Protein AF-A0A8T0C719-F1 (afdb_monomer_lite)

pLDDT: mean 89.1, std 10.8, range [38.19, 97.5]

InterPro domains:
  IPR025495 Protein of unknown function DUF4386 [PF14329] (1-147)

Secondary structure (DSSP, 8-state):
--HHHHTTT-HHHHHHHHHHHHHHHHHHHHHHHHHHHHHHHHHHHHHS-GGGHHHHHHHHHHHHHHHHHHHHHHHHHHHHHHHHHHHHHHHTTSS-HHHHHHHHHHHHHHHHHHHHHHTT-TT--GGGGHHHHHHHHHHHHHHHHT----TT---------

Sequence (161 aa):
MIYPIIKRYSERVAIGYIAGRVIEAAMLTSGAVMLMTFGAMGEKLAASSVMHSEQLYIMGSALKTERYFSFLMGMIALAIFGCLLNITLFKYRLVPRVLAGLGLLGYVMLLLKVLFDFFDVSMGGAWMYIPGGLFELLLPFWLIFRGFDLSLEPQVGTSGK

Structure (mmCIF, N/CA/C/O backbone):
data_AF-A0A8T0C719-F1
#
_entry.id   AF-A0A8T0C719-F1
#
loop_
_atom_site.group_PDB
_atom_site.id
_atom_site.type_symbol
_atom_site.label_atom_id
_atom_site.label_alt_id
_atom_site.label_comp_id
_atom_site.label_asym_id
_atom_site.label_entity_id
_atom_site.label_seq_id
_atom_site.pdbx_PDB_ins_code
_atom_site.Cartn_x
_atom_site.Cartn_y
_atom_site.Cartn_z
_atom_site.occupancy
_atom_site.B_iso_or_equiv
_atom_site.auth_seq_id
_atom_site.auth_comp_id
_atom_site.auth_asym_id
_atom_site.auth_atom_id
_atom_site.pdbx_PDB_model_num
ATOM 1 N N . MET A 1 1 ? -12.340 9.080 1.896 1.00 60.00 1 MET A N 1
ATOM 2 C CA . MET A 1 1 ? -12.758 9.859 3.084 1.00 60.00 1 MET A CA 1
ATOM 3 C C . MET A 1 1 ? -13.101 8.918 4.243 1.00 60.00 1 MET A C 1
ATOM 5 O O . MET A 1 1 ? -14.266 8.649 4.475 1.00 60.00 1 MET A O 1
ATOM 9 N N . ILE A 1 2 ? -12.090 8.376 4.943 1.00 84.62 2 ILE A N 1
ATOM 10 C CA . ILE A 1 2 ? -12.281 7.485 6.117 1.00 84.62 2 ILE A CA 1
ATOM 11 C C . ILE A 1 2 ? -11.776 8.121 7.426 1.00 84.62 2 ILE A C 1
ATOM 13 O O . ILE A 1 2 ? -12.185 7.741 8.518 1.00 84.62 2 ILE A O 1
ATOM 17 N N . TYR A 1 3 ? -10.918 9.138 7.308 1.00 87.31 3 TYR A N 1
ATOM 18 C CA . TYR A 1 3 ? -10.280 9.832 8.423 1.00 87.31 3 TYR A CA 1
ATOM 19 C C . TYR A 1 3 ? -11.241 10.362 9.500 1.00 87.31 3 TYR A C 1
ATOM 21 O O . TYR A 1 3 ? -11.031 10.013 10.660 1.00 87.31 3 TYR A O 1
ATOM 29 N N . PRO A 1 4 ? -12.303 11.140 9.184 1.00 86.56 4 PRO A N 1
ATOM 30 C CA . PRO A 1 4 ? -13.163 11.701 10.230 1.00 86.56 4 PRO A CA 1
ATOM 31 C C . PRO A 1 4 ? -13.927 10.626 11.013 1.00 86.56 4 PRO A C 1
ATOM 33 O O . PRO A 1 4 ? -14.351 10.880 12.136 1.00 86.56 4 PRO A O 1
ATOM 36 N N . ILE A 1 5 ? -14.089 9.431 10.438 1.00 88.31 5 ILE A N 1
ATOM 37 C CA . ILE A 1 5 ? -14.738 8.294 11.091 1.00 88.31 5 ILE A CA 1
ATOM 38 C C . ILE A 1 5 ? -13.744 7.616 12.030 1.00 88.31 5 ILE A C 1
ATOM 40 O O . ILE A 1 5 ? -14.000 7.526 13.223 1.00 88.31 5 ILE A O 1
ATOM 44 N N . ILE A 1 6 ? -12.570 7.218 11.528 1.00 89.56 6 ILE A N 1
ATOM 45 C CA . ILE A 1 6 ? -11.549 6.535 12.341 1.00 89.56 6 ILE A CA 1
ATOM 46 C C . ILE A 1 6 ? -11.029 7.430 13.472 1.00 89.56 6 ILE A C 1
ATOM 48 O O . ILE A 1 6 ? -10.764 6.930 14.564 1.00 89.56 6 ILE A O 1
ATOM 52 N N . LYS A 1 7 ? -10.957 8.753 13.257 1.00 91.25 7 LYS A N 1
ATOM 53 C CA . LYS A 1 7 ? -10.532 9.725 14.274 1.00 91.25 7 LYS A CA 1
ATOM 54 C C . LYS A 1 7 ? -11.375 9.652 15.555 1.00 91.25 7 LYS A C 1
ATOM 56 O O . LYS A 1 7 ? -10.815 9.821 16.632 1.00 91.25 7 LYS A O 1
ATOM 61 N N . ARG A 1 8 ? -12.676 9.346 15.452 1.00 88.56 8 ARG A N 1
ATOM 62 C CA . ARG A 1 8 ? -13.588 9.190 16.606 1.00 88.56 8 ARG A CA 1
ATOM 63 C C . ARG A 1 8 ? -13.194 8.028 17.523 1.00 88.56 8 ARG A C 1
ATOM 65 O O . ARG A 1 8 ? -13.468 8.059 18.715 1.00 88.56 8 ARG A O 1
ATOM 72 N N . TYR A 1 9 ? -12.524 7.016 16.972 1.00 88.75 9 TYR A N 1
ATOM 73 C CA . TYR A 1 9 ? -12.117 5.807 17.689 1.00 88.75 9 TYR A CA 1
ATOM 74 C C . TYR A 1 9 ? -10.645 5.838 18.104 1.00 88.75 9 TYR A C 1
ATOM 76 O O . TYR A 1 9 ? -10.285 5.385 19.190 1.00 88.75 9 TYR A O 1
ATOM 84 N N . SER A 1 10 ? -9.776 6.341 17.225 1.00 89.75 10 SER A N 1
ATOM 85 C CA . SER A 1 10 ? -8.350 6.496 17.488 1.00 89.75 10 SER A CA 1
ATOM 86 C C . SER A 1 10 ? -7.726 7.523 16.547 1.00 89.75 10 SER A C 1
ATOM 88 O O . SER A 1 10 ? -7.517 7.266 15.360 1.00 89.75 10 SER A O 1
ATOM 90 N N . GLU A 1 11 ? -7.345 8.673 17.097 1.00 90.44 11 GLU A N 1
ATOM 91 C CA . GLU A 1 11 ? -6.632 9.710 16.346 1.00 90.44 11 GLU A CA 1
ATOM 92 C C . GLU A 1 11 ? -5.263 9.223 15.846 1.00 90.44 11 GLU A C 1
ATOM 94 O O . GLU A 1 11 ? -4.899 9.480 14.700 1.00 90.44 11 GLU A O 1
ATOM 99 N N . ARG A 1 12 ? -4.542 8.423 16.646 1.00 92.44 12 ARG A N 1
ATOM 100 C CA . ARG A 1 12 ? -3.240 7.849 16.256 1.00 92.44 12 ARG A CA 1
ATOM 101 C C . ARG A 1 12 ? -3.349 6.969 15.011 1.00 92.44 12 ARG A C 1
ATOM 103 O O . ARG A 1 12 ? -2.538 7.103 14.099 1.00 92.44 12 ARG A O 1
ATOM 110 N N . VAL A 1 13 ? -4.357 6.093 14.952 1.00 92.44 13 VAL A N 1
ATOM 111 C CA . VAL A 1 13 ? -4.580 5.230 13.779 1.00 92.44 13 VAL A CA 1
ATOM 112 C C . VAL A 1 13 ? -5.038 6.054 12.580 1.00 92.44 13 VAL A C 1
ATOM 114 O O . VAL A 1 13 ? -4.591 5.798 11.466 1.00 92.44 13 VAL A O 1
ATOM 117 N N . ALA A 1 14 ? -5.888 7.063 12.788 1.00 92.50 14 ALA A N 1
ATOM 118 C CA . ALA A 1 14 ? -6.361 7.929 11.712 1.00 92.50 14 ALA A CA 1
ATOM 119 C C . ALA A 1 14 ? -5.208 8.704 11.046 1.00 92.50 14 ALA A C 1
ATOM 121 O O . ALA A 1 14 ? -5.120 8.739 9.818 1.00 92.50 14 ALA A O 1
ATOM 122 N N . ILE A 1 15 ? -4.304 9.276 11.849 1.00 93.88 15 ILE A N 1
ATOM 123 C CA . ILE A 1 15 ? -3.100 9.966 11.363 1.00 93.88 15 ILE A CA 1
ATOM 124 C C . ILE A 1 15 ? -2.155 8.972 10.685 1.00 93.88 15 ILE A C 1
ATOM 126 O O . ILE A 1 15 ? -1.702 9.235 9.573 1.00 93.88 15 ILE A O 1
ATOM 130 N N . GLY A 1 16 ? -1.909 7.813 11.307 1.00 93.62 16 GLY A N 1
ATOM 131 C CA . GLY A 1 16 ? -1.080 6.758 10.723 1.00 93.62 16 GLY A CA 1
ATOM 132 C C . GLY A 1 16 ? -1.596 6.310 9.355 1.00 93.62 16 GLY A C 1
ATOM 133 O O . GLY A 1 16 ? -0.829 6.224 8.405 1.00 93.62 16 GLY A O 1
ATOM 134 N N . TYR A 1 17 ? -2.908 6.114 9.214 1.00 92.69 17 TYR A N 1
ATOM 135 C CA . TYR A 1 17 ? -3.523 5.751 7.940 1.00 92.69 17 TYR A CA 1
ATOM 136 C C . TYR A 1 17 ? -3.274 6.796 6.844 1.00 92.69 17 TYR A C 1
ATOM 138 O O . TYR A 1 17 ? -2.903 6.434 5.728 1.00 92.69 17 TYR A O 1
ATOM 146 N N . ILE A 1 18 ? -3.442 8.089 7.150 1.00 94.62 18 ILE A N 1
ATOM 147 C CA . ILE A 1 18 ? -3.136 9.159 6.189 1.00 94.62 18 ILE A CA 1
ATOM 148 C C . ILE A 1 18 ? -1.648 9.159 5.842 1.00 94.62 18 ILE A C 1
ATOM 150 O O . ILE A 1 18 ? -1.312 9.195 4.661 1.00 94.62 18 ILE A O 1
ATOM 154 N N . ALA A 1 19 ? -0.766 9.087 6.841 1.00 94.44 19 ALA A N 1
ATOM 155 C CA . ALA A 1 19 ? 0.677 9.053 6.622 1.00 94.44 19 ALA A CA 1
ATOM 156 C C . ALA A 1 19 ? 1.073 7.882 5.709 1.00 94.44 19 ALA A C 1
ATOM 158 O O . ALA A 1 19 ? 1.808 8.073 4.744 1.00 94.44 19 ALA A O 1
ATOM 159 N N . GLY A 1 20 ? 0.502 6.698 5.945 1.00 94.38 20 GLY A N 1
ATOM 160 C CA . GLY A 1 20 ? 0.677 5.525 5.097 1.00 94.38 20 GLY A CA 1
ATOM 161 C C . GLY A 1 20 ? 0.258 5.748 3.654 1.00 94.38 20 GLY A C 1
ATOM 162 O O . GLY A 1 20 ? 1.022 5.431 2.749 1.00 94.38 20 GLY A O 1
ATOM 163 N N . ARG A 1 21 ? -0.917 6.347 3.430 1.00 94.44 21 ARG A N 1
ATOM 164 C CA . ARG A 1 21 ? -1.403 6.668 2.079 1.00 94.44 21 ARG A CA 1
ATOM 165 C C . ARG A 1 21 ? -0.540 7.705 1.370 1.00 94.44 21 ARG A C 1
ATOM 167 O O . ARG A 1 21 ? -0.354 7.603 0.164 1.00 94.44 21 ARG A O 1
ATOM 174 N N . VAL A 1 22 ? 0.008 8.677 2.095 1.00 96.31 22 VAL A N 1
ATOM 175 C CA . VAL A 1 22 ? 0.938 9.659 1.520 1.00 96.31 22 VAL A CA 1
ATOM 176 C C . VAL A 1 22 ? 2.256 8.992 1.122 1.00 96.31 22 VAL A C 1
ATOM 178 O O . VAL A 1 22 ? 2.733 9.225 0.015 1.00 96.31 22 VAL A O 1
ATOM 181 N N . ILE A 1 23 ? 2.818 8.133 1.979 1.00 97.06 23 ILE A N 1
ATOM 182 C CA . ILE A 1 23 ? 4.052 7.387 1.680 1.00 97.06 23 ILE A CA 1
ATOM 183 C C . ILE A 1 23 ? 3.840 6.456 0.484 1.00 97.06 23 ILE A C 1
ATOM 185 O O . ILE A 1 23 ? 4.633 6.474 -0.454 1.00 97.06 23 ILE A O 1
ATOM 189 N N . GLU A 1 24 ? 2.757 5.680 0.491 1.00 96.56 24 GLU A N 1
ATOM 190 C CA . GLU A 1 24 ? 2.368 4.814 -0.621 1.00 96.56 24 GLU A CA 1
ATOM 191 C C . GLU A 1 24 ? 2.261 5.616 -1.925 1.00 96.56 24 GLU A C 1
ATOM 193 O O . GLU A 1 24 ? 2.913 5.275 -2.911 1.00 96.56 24 GLU A O 1
ATOM 198 N N . ALA A 1 25 ? 1.492 6.709 -1.926 1.00 96.62 25 ALA A N 1
ATOM 199 C CA . ALA A 1 25 ? 1.295 7.536 -3.111 1.00 96.62 25 ALA A CA 1
ATOM 200 C C . ALA A 1 25 ? 2.608 8.140 -3.624 1.00 96.62 25 ALA A C 1
ATOM 202 O O . ALA A 1 25 ? 2.840 8.155 -4.834 1.00 96.62 25 ALA A O 1
ATOM 203 N N . ALA A 1 26 ? 3.486 8.600 -2.729 1.00 97.50 26 ALA A N 1
ATOM 204 C CA . ALA A 1 26 ? 4.794 9.131 -3.101 1.00 97.50 26 ALA A CA 1
ATOM 205 C C . ALA A 1 26 ? 5.667 8.061 -3.779 1.00 97.50 26 ALA A C 1
ATOM 207 O O . ALA A 1 26 ? 6.246 8.314 -4.837 1.00 97.50 26 ALA A O 1
ATOM 208 N N . MET A 1 27 ? 5.704 6.849 -3.219 1.00 97.44 27 MET A N 1
ATOM 209 C CA . MET A 1 27 ? 6.462 5.733 -3.787 1.00 97.44 27 MET A CA 1
ATOM 210 C C . MET A 1 27 ? 5.891 5.283 -5.138 1.00 97.44 27 MET A C 1
ATOM 212 O O . MET A 1 27 ? 6.627 5.155 -6.112 1.00 97.44 27 MET A O 1
ATOM 216 N N . LEU A 1 28 ? 4.569 5.132 -5.256 1.00 96.12 28 LEU A N 1
ATOM 217 C CA . LEU A 1 28 ? 3.939 4.758 -6.527 1.00 96.12 28 LEU A CA 1
ATOM 218 C C . LEU A 1 28 ? 4.117 5.832 -7.607 1.00 96.12 28 LEU A C 1
ATOM 220 O O . LEU A 1 28 ? 4.317 5.493 -8.773 1.00 96.12 28 LEU A O 1
ATOM 224 N N . THR A 1 29 ? 4.103 7.114 -7.233 1.00 97.25 29 THR A N 1
ATOM 225 C CA . THR A 1 29 ? 4.367 8.222 -8.164 1.00 97.25 29 THR A CA 1
ATOM 226 C C . THR A 1 29 ? 5.811 8.190 -8.662 1.00 97.25 29 THR A C 1
ATOM 228 O O . THR A 1 29 ? 6.041 8.310 -9.863 1.00 97.25 29 THR A O 1
ATOM 231 N N . SER A 1 30 ? 6.782 7.952 -7.774 1.00 96.50 30 SER A N 1
ATOM 232 C CA . SER A 1 30 ? 8.187 7.755 -8.160 1.00 96.50 30 SER A CA 1
ATOM 233 C C . SER A 1 30 ? 8.336 6.600 -9.160 1.00 96.50 30 SER A C 1
ATOM 235 O O . SER A 1 30 ? 8.889 6.771 -10.249 1.00 96.50 30 SER A O 1
ATOM 237 N N . GLY A 1 31 ? 7.723 5.449 -8.862 1.00 95.69 31 GLY A N 1
ATOM 238 C CA . GLY A 1 31 ? 7.698 4.303 -9.770 1.00 95.69 31 GLY A CA 1
ATOM 239 C C . GLY A 1 31 ? 7.004 4.582 -11.112 1.00 95.69 31 GLY A C 1
ATOM 240 O O . GLY A 1 31 ? 7.408 4.025 -12.134 1.00 95.69 31 GLY A O 1
ATOM 241 N N . ALA A 1 32 ? 5.985 5.447 -11.141 1.00 95.81 32 ALA A N 1
ATOM 242 C CA . ALA A 1 32 ? 5.319 5.873 -12.373 1.00 95.81 32 ALA A CA 1
ATOM 243 C C . ALA A 1 32 ? 6.234 6.741 -13.255 1.00 95.81 32 ALA A C 1
ATOM 245 O O . ALA A 1 32 ? 6.273 6.544 -14.470 1.00 95.81 32 ALA A O 1
ATOM 246 N N . VAL A 1 33 ? 7.024 7.638 -12.655 1.00 96.56 33 VAL A N 1
ATOM 247 C CA . VAL A 1 33 ? 8.029 8.436 -13.379 1.00 96.56 33 VAL A CA 1
ATOM 248 C C . VAL A 1 33 ? 9.111 7.532 -13.977 1.00 96.56 33 VAL A C 1
ATOM 250 O O . VAL A 1 33 ? 9.419 7.652 -15.161 1.00 96.56 33 VAL A O 1
ATOM 253 N N . MET A 1 34 ? 9.630 6.567 -13.209 1.00 95.50 34 MET A N 1
ATOM 254 C CA . MET A 1 34 ? 10.603 5.577 -13.707 1.00 95.50 34 MET A CA 1
ATOM 255 C C . MET A 1 34 ? 10.058 4.787 -14.903 1.00 95.50 34 MET A C 1
ATOM 257 O O . MET A 1 34 ? 10.783 4.502 -15.854 1.00 95.50 34 MET A O 1
ATOM 261 N N . LEU A 1 35 ? 8.763 4.468 -14.878 1.00 94.19 35 LEU A N 1
ATOM 262 C CA . LEU A 1 35 ? 8.052 3.809 -15.969 1.00 94.19 35 LEU A CA 1
ATOM 263 C C . LEU A 1 35 ? 8.027 4.623 -17.261 1.00 94.19 35 LEU A C 1
ATOM 265 O O . LEU A 1 35 ? 8.273 4.080 -18.337 1.00 94.19 35 LEU A O 1
ATOM 269 N N . MET A 1 36 ? 7.699 5.910 -17.147 1.00 94.56 36 MET A N 1
ATOM 270 C CA . MET A 1 36 ? 7.661 6.825 -18.285 1.00 94.56 36 MET A CA 1
ATOM 271 C C . MET A 1 36 ? 9.053 6.966 -18.901 1.00 94.56 36 MET A C 1
ATOM 273 O O . MET A 1 36 ? 9.202 6.860 -20.117 1.00 94.56 36 MET A O 1
ATOM 277 N N . THR A 1 37 ? 10.082 7.107 -18.060 1.00 93.50 37 THR A N 1
ATOM 278 C CA . THR A 1 37 ? 11.480 7.137 -18.504 1.00 93.50 37 THR A CA 1
ATOM 279 C C . THR A 1 37 ? 11.870 5.834 -19.198 1.00 93.50 37 THR A C 1
ATOM 281 O O . THR A 1 37 ? 12.444 5.876 -20.282 1.00 93.50 37 THR A O 1
ATOM 284 N N . PHE A 1 38 ? 11.510 4.676 -18.634 1.00 91.50 38 PHE A N 1
ATOM 285 C CA . PHE A 1 38 ? 11.772 3.372 -19.248 1.00 91.50 38 PHE A CA 1
ATOM 286 C C . PHE A 1 38 ? 11.134 3.252 -20.643 1.00 91.50 38 PHE A C 1
ATOM 288 O O . PHE A 1 38 ? 11.794 2.805 -21.580 1.00 91.50 38 PHE A O 1
ATOM 295 N N . GLY A 1 39 ? 9.888 3.709 -20.807 1.00 90.31 39 GLY A N 1
ATOM 296 C CA . GLY A 1 39 ? 9.212 3.758 -22.108 1.00 90.31 39 GLY A CA 1
ATOM 297 C C . GLY A 1 39 ? 9.947 4.637 -23.124 1.00 90.31 39 GLY A C 1
ATOM 298 O O . GLY A 1 39 ? 10.254 4.180 -24.224 1.00 90.31 39 GLY A O 1
ATOM 299 N N . ALA A 1 40 ? 10.326 5.856 -22.727 1.00 89.00 40 ALA A N 1
ATOM 300 C CA . ALA A 1 40 ? 11.087 6.773 -23.580 1.00 89.00 40 ALA A CA 1
ATOM 301 C C . ALA A 1 40 ? 12.460 6.203 -23.990 1.00 89.00 40 ALA A C 1
ATOM 303 O O . ALA A 1 40 ? 12.938 6.440 -25.101 1.00 89.00 40 ALA A O 1
ATOM 304 N N . MET A 1 41 ? 13.108 5.428 -23.114 1.00 86.94 41 MET A N 1
ATOM 305 C CA . MET A 1 41 ? 14.351 4.725 -23.447 1.00 86.94 41 MET A CA 1
ATOM 306 C C . MET A 1 41 ? 14.131 3.578 -24.435 1.00 86.94 41 MET A C 1
ATOM 308 O O . MET A 1 41 ? 14.974 3.368 -25.305 1.00 86.94 41 MET A O 1
ATOM 312 N N . GLY A 1 42 ? 13.003 2.869 -24.338 1.00 86.94 42 GLY A N 1
ATOM 313 C CA . GLY A 1 42 ? 12.614 1.834 -25.297 1.00 86.94 42 GLY A CA 1
ATOM 314 C C . GLY A 1 42 ? 12.444 2.382 -26.716 1.00 86.94 42 GLY A C 1
ATOM 315 O O . GLY A 1 42 ? 12.958 1.792 -27.665 1.00 86.94 42 GLY A O 1
ATOM 316 N N . GLU A 1 43 ? 11.810 3.549 -26.861 1.00 87.00 43 GLU A N 1
ATOM 317 C CA . GLU A 1 43 ? 11.686 4.233 -28.158 1.00 87.00 43 GLU A CA 1
ATOM 318 C C . GLU A 1 43 ? 13.055 4.633 -28.727 1.00 87.00 43 GLU A C 1
ATOM 320 O O . GLU A 1 43 ? 13.343 4.386 -29.900 1.00 87.00 43 GLU A O 1
ATOM 325 N N . LYS A 1 44 ? 13.944 5.183 -27.886 1.00 85.38 44 LYS A N 1
ATOM 326 C CA . LYS A 1 44 ? 15.318 5.513 -28.296 1.00 85.38 44 LYS A CA 1
ATOM 327 C C . LYS A 1 44 ? 16.108 4.279 -28.714 1.00 85.38 44 LYS A C 1
ATOM 329 O O . LYS A 1 44 ? 16.857 4.353 -29.683 1.00 85.38 44 LYS A O 1
ATOM 334 N N . LEU A 1 45 ? 15.945 3.160 -28.011 1.00 84.69 45 LEU A N 1
ATOM 335 C CA . LEU A 1 45 ? 16.604 1.900 -28.347 1.00 84.69 45 LEU A CA 1
ATOM 336 C C . LEU A 1 45 ? 16.141 1.377 -29.710 1.00 84.69 45 LEU A C 1
ATOM 338 O O . LEU A 1 45 ? 16.978 0.986 -30.516 1.00 84.69 45 LEU A O 1
ATOM 342 N N . ALA A 1 46 ? 14.837 1.436 -29.994 1.00 85.12 46 ALA A N 1
ATOM 343 C CA . ALA A 1 46 ? 14.277 1.026 -31.282 1.00 85.12 46 ALA A CA 1
ATOM 344 C C . ALA A 1 46 ? 14.770 1.890 -32.461 1.00 85.12 46 ALA A C 1
ATOM 346 O O . ALA A 1 46 ? 14.866 1.397 -33.583 1.00 85.12 46 ALA A O 1
ATOM 347 N N . ALA A 1 47 ? 15.101 3.161 -32.211 1.00 84.69 47 ALA A N 1
ATOM 348 C CA . ALA A 1 47 ? 15.597 4.103 -33.216 1.00 84.69 47 ALA A CA 1
ATOM 349 C C . ALA A 1 47 ? 17.138 4.161 -33.345 1.00 84.69 47 ALA A C 1
ATOM 351 O O . ALA A 1 47 ? 17.647 4.840 -34.237 1.00 84.69 47 ALA A O 1
ATOM 352 N N . SER A 1 48 ? 17.892 3.498 -32.460 1.00 74.44 48 SER A N 1
ATOM 353 C CA . SER A 1 48 ? 19.361 3.589 -32.395 1.00 74.44 48 SER A CA 1
ATOM 354 C C . SER A 1 48 ? 20.066 2.490 -33.201 1.00 74.44 48 SER A C 1
ATOM 356 O O . SER A 1 48 ? 19.569 1.374 -33.329 1.00 74.44 48 SER A O 1
ATOM 358 N N . SER A 1 49 ? 21.273 2.775 -33.704 1.00 70.31 49 SER A N 1
ATOM 359 C CA . SER A 1 49 ? 22.174 1.749 -34.249 1.00 70.31 49 SER A CA 1
ATOM 360 C C . SER A 1 49 ? 22.846 0.933 -33.127 1.00 70.31 49 SER A C 1
ATOM 362 O O . SER A 1 49 ? 22.885 1.351 -31.967 1.00 70.31 49 SER A O 1
ATOM 364 N N . VAL A 1 50 ? 23.399 -0.240 -33.473 1.00 65.19 50 VAL A N 1
ATOM 365 C CA . VAL A 1 50 ? 23.967 -1.259 -32.552 1.00 65.19 50 VAL A CA 1
ATOM 366 C C . VAL A 1 50 ? 24.987 -0.695 -31.541 1.00 65.19 50 VAL A C 1
ATOM 368 O O . VAL A 1 50 ? 25.175 -1.256 -30.469 1.00 65.19 50 VAL A O 1
ATOM 371 N N . MET A 1 51 ? 25.610 0.450 -31.829 1.00 63.03 51 MET A N 1
ATOM 372 C CA . MET A 1 51 ? 26.645 1.061 -30.986 1.00 63.03 51 MET A CA 1
ATOM 373 C C . MET A 1 51 ? 26.157 1.579 -29.616 1.00 63.03 51 MET A C 1
ATOM 375 O O . MET A 1 51 ? 26.983 1.805 -28.735 1.00 63.03 51 MET A O 1
ATOM 379 N N . HIS A 1 52 ? 24.847 1.778 -29.411 1.00 70.69 52 HIS A N 1
ATOM 380 C CA . HIS A 1 52 ? 24.284 2.298 -28.148 1.00 70.69 52 HIS A CA 1
ATOM 381 C C . HIS A 1 52 ? 23.288 1.349 -27.464 1.00 70.69 52 HIS A C 1
ATOM 383 O O . HIS A 1 52 ? 22.736 1.682 -26.411 1.00 70.69 52 HIS A O 1
ATOM 389 N N . SER A 1 53 ? 23.058 0.158 -28.026 1.00 77.56 53 SER A N 1
ATOM 390 C CA . SER A 1 53 ? 22.016 -0.752 -27.540 1.00 77.56 53 SER A CA 1
ATOM 391 C C . SER A 1 53 ? 22.302 -1.309 -26.144 1.00 77.56 53 SER A C 1
ATOM 393 O O . SER A 1 53 ? 21.384 -1.444 -25.339 1.00 77.56 53 SER A O 1
ATOM 395 N N . GLU A 1 54 ? 23.569 -1.591 -25.830 1.00 86.00 54 GLU A N 1
ATOM 396 C CA . GLU A 1 54 ? 23.971 -2.158 -24.537 1.00 86.00 54 GLU A CA 1
ATOM 397 C C . GLU A 1 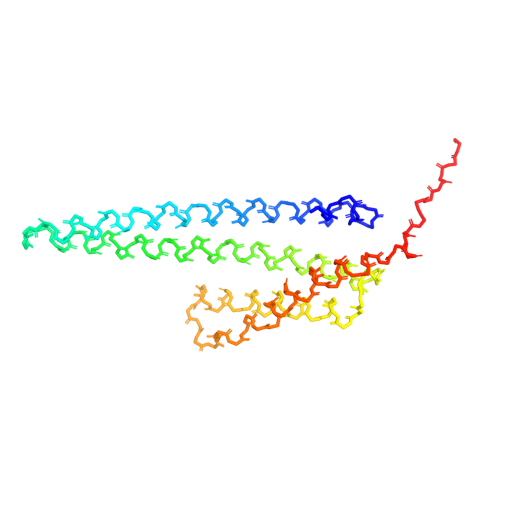54 ? 23.800 -1.157 -23.383 1.00 86.00 54 GLU A C 1
ATOM 399 O O . GLU A 1 54 ? 23.216 -1.488 -22.352 1.00 86.00 54 GLU A O 1
ATOM 404 N N . GLN A 1 55 ? 24.222 0.098 -23.569 1.00 86.69 55 GLN A N 1
ATOM 405 C CA . GLN A 1 55 ? 24.090 1.146 -22.547 1.00 86.69 55 GLN A CA 1
ATOM 406 C C . GLN A 1 55 ? 22.621 1.451 -22.223 1.00 86.69 55 GLN A C 1
ATOM 408 O O . GLN A 1 55 ? 22.246 1.542 -21.052 1.00 86.69 55 GLN A O 1
ATOM 413 N N . LEU A 1 56 ? 21.777 1.564 -23.255 1.00 85.69 56 LEU A N 1
ATOM 414 C CA . LEU A 1 56 ? 20.337 1.780 -23.090 1.00 85.69 56 LEU A CA 1
ATOM 415 C C . LEU A 1 56 ? 19.662 0.592 -22.393 1.00 85.69 56 LEU A C 1
ATOM 417 O O . LEU A 1 56 ? 18.791 0.796 -21.547 1.00 85.69 56 LEU A O 1
ATOM 421 N N . TYR A 1 57 ? 20.087 -0.637 -22.699 1.00 87.00 57 TYR A N 1
ATOM 422 C CA . TYR A 1 57 ? 19.589 -1.839 -22.035 1.00 87.00 57 TYR A CA 1
ATOM 423 C C . TYR A 1 57 ? 19.950 -1.868 -20.543 1.00 87.00 57 TYR A C 1
ATOM 425 O O . TYR A 1 57 ? 19.069 -2.089 -19.711 1.00 87.00 57 TYR A O 1
ATOM 433 N N . ILE A 1 58 ? 21.210 -1.584 -20.185 1.00 91.12 58 ILE A N 1
ATOM 434 C CA . ILE A 1 58 ? 21.660 -1.542 -18.783 1.00 91.12 58 ILE A CA 1
ATOM 435 C C . ILE A 1 58 ? 20.859 -0.499 -17.997 1.00 91.12 58 ILE A C 1
ATOM 437 O O . ILE A 1 58 ? 20.281 -0.829 -16.961 1.00 91.12 58 ILE A O 1
ATOM 441 N N . MET A 1 59 ? 20.744 0.729 -18.509 1.00 90.69 59 MET A N 1
ATOM 442 C CA . MET A 1 59 ? 19.948 1.780 -17.865 1.00 90.69 59 MET A CA 1
ATOM 443 C C . MET A 1 59 ? 18.465 1.398 -17.736 1.00 90.69 59 MET A C 1
ATOM 445 O O . MET A 1 59 ? 17.871 1.584 -16.675 1.00 90.69 59 MET A O 1
ATOM 449 N N . GLY A 1 60 ? 17.866 0.808 -18.776 1.00 91.31 60 GLY A N 1
ATOM 450 C CA . GLY A 1 60 ? 16.483 0.333 -18.725 1.00 91.31 60 GLY A CA 1
ATOM 451 C C . GLY A 1 60 ? 16.276 -0.767 -17.678 1.00 91.31 60 GLY A C 1
ATOM 452 O O . GLY A 1 60 ? 15.292 -0.752 -16.937 1.00 91.31 60 GLY A O 1
ATOM 453 N N . SER A 1 61 ? 17.226 -1.699 -17.569 1.00 91.56 61 SER A N 1
ATOM 454 C CA . SER A 1 61 ? 17.199 -2.752 -16.550 1.00 91.56 61 SER A CA 1
ATOM 455 C C . SER A 1 61 ? 17.305 -2.184 -15.129 1.00 91.56 61 SER A C 1
ATOM 457 O O . SER A 1 61 ? 16.563 -2.616 -14.246 1.00 91.56 61 SER A O 1
ATOM 459 N N . ALA A 1 62 ? 18.137 -1.158 -14.923 1.00 94.50 62 ALA A N 1
ATOM 460 C CA . ALA A 1 62 ? 18.264 -0.466 -13.645 1.00 94.50 62 ALA A CA 1
ATOM 461 C C . ALA A 1 62 ? 16.956 0.240 -13.255 1.00 94.50 62 ALA A C 1
ATOM 463 O O . ALA A 1 62 ? 16.458 0.024 -12.152 1.00 94.50 62 ALA A O 1
ATOM 464 N N . LEU A 1 63 ? 16.329 0.976 -14.183 1.00 95.00 63 LEU A N 1
ATOM 465 C CA . LEU A 1 63 ? 15.033 1.632 -13.956 1.00 95.00 63 LEU A CA 1
ATOM 466 C C . LEU A 1 63 ? 13.921 0.639 -13.604 1.00 95.00 63 LEU A C 1
ATOM 468 O O . LEU A 1 63 ? 13.087 0.911 -12.739 1.00 95.00 63 LEU A O 1
ATOM 472 N N . LYS A 1 64 ? 13.897 -0.528 -14.261 1.00 94.81 64 LYS A N 1
ATOM 473 C CA . LYS A 1 64 ? 12.941 -1.595 -13.939 1.00 94.81 64 LYS A CA 1
ATOM 474 C C . LYS A 1 64 ? 13.117 -2.073 -12.495 1.00 94.81 64 LYS A C 1
ATOM 476 O O . LYS A 1 64 ? 12.122 -2.246 -11.791 1.00 94.81 64 LYS A O 1
ATOM 481 N N . THR A 1 65 ? 14.360 -2.268 -12.065 1.00 94.94 65 THR A N 1
ATOM 482 C CA . THR A 1 65 ? 14.695 -2.698 -10.703 1.00 94.94 65 THR A CA 1
ATOM 483 C C . THR A 1 65 ? 14.362 -1.620 -9.673 1.00 94.94 65 THR A C 1
ATOM 485 O O . THR A 1 65 ? 13.685 -1.909 -8.689 1.00 94.94 65 THR A O 1
ATOM 488 N N . GLU A 1 66 ? 14.741 -0.365 -9.912 1.00 94.62 66 GLU A N 1
ATOM 489 C CA . GLU A 1 66 ? 14.402 0.758 -9.029 1.00 94.62 66 GLU A CA 1
ATOM 490 C C . GLU A 1 66 ? 12.892 0.928 -8.872 1.00 94.62 66 GLU A C 1
ATOM 492 O O . GLU A 1 66 ? 12.391 1.059 -7.752 1.00 94.62 66 GLU A O 1
ATOM 497 N N . ARG A 1 67 ? 12.142 0.845 -9.978 1.00 95.94 67 ARG A N 1
ATOM 498 C CA . ARG A 1 67 ? 10.678 0.887 -9.940 1.00 95.94 67 ARG A CA 1
ATOM 499 C C . ARG A 1 67 ? 10.116 -0.218 -9.059 1.00 95.94 67 ARG A C 1
ATOM 501 O O . ARG A 1 67 ? 9.164 0.019 -8.316 1.00 95.94 67 ARG A O 1
ATOM 508 N N . TYR A 1 68 ? 10.663 -1.424 -9.173 1.00 94.69 68 TYR A N 1
ATOM 509 C CA . TYR A 1 68 ? 10.211 -2.559 -8.384 1.00 94.69 68 TYR A CA 1
ATOM 510 C C . TYR A 1 68 ? 10.461 -2.336 -6.887 1.00 94.69 68 TYR A C 1
ATOM 512 O O . TYR A 1 68 ? 9.534 -2.489 -6.094 1.00 94.69 68 TYR A O 1
ATOM 520 N N . PHE A 1 69 ? 11.645 -1.860 -6.494 1.00 94.88 69 PHE A N 1
ATOM 521 C CA . PHE A 1 69 ? 11.917 -1.499 -5.098 1.00 94.88 69 PHE A CA 1
ATOM 522 C C . PHE A 1 69 ? 11.032 -0.357 -4.596 1.00 94.88 69 PHE A C 1
ATOM 524 O O . PHE A 1 69 ? 10.525 -0.421 -3.477 1.00 94.88 69 PHE A O 1
ATOM 531 N N . SER A 1 70 ? 10.792 0.659 -5.426 1.00 95.88 70 SER A N 1
ATOM 532 C CA . SER A 1 70 ? 9.880 1.751 -5.092 1.00 95.88 70 SER A CA 1
ATOM 533 C C . SER A 1 70 ? 8.462 1.226 -4.837 1.00 95.88 70 SER A C 1
ATOM 535 O O . SER A 1 70 ? 7.848 1.559 -3.823 1.00 95.88 70 SER A O 1
ATOM 537 N N . PHE A 1 71 ? 7.977 0.311 -5.681 1.00 95.44 71 PHE A N 1
ATOM 538 C CA . PHE A 1 71 ? 6.708 -0.378 -5.462 1.00 95.44 71 PHE A CA 1
ATOM 539 C C . PHE A 1 71 ? 6.696 -1.156 -4.137 1.00 95.44 71 PHE A C 1
ATOM 541 O O . PHE A 1 71 ? 5.778 -0.960 -3.343 1.00 95.44 71 PHE A O 1
ATOM 548 N N . LEU A 1 72 ? 7.714 -1.977 -3.849 1.00 95.00 72 LEU A N 1
ATOM 549 C CA . LEU A 1 72 ? 7.794 -2.731 -2.590 1.00 95.00 72 LEU A CA 1
ATOM 550 C C . LEU A 1 72 ? 7.728 -1.801 -1.368 1.00 95.00 72 LEU A C 1
ATOM 552 O O . LEU A 1 72 ? 6.934 -2.051 -0.464 1.00 95.00 72 LEU A O 1
ATOM 556 N N . MET A 1 73 ? 8.478 -0.694 -1.362 1.00 95.38 73 MET A N 1
ATOM 557 C CA . MET A 1 73 ? 8.446 0.292 -0.271 1.00 95.38 73 MET A CA 1
ATOM 558 C C . MET A 1 73 ? 7.047 0.885 -0.055 1.00 95.38 73 MET A C 1
ATOM 560 O O . MET A 1 73 ? 6.583 0.984 1.084 1.00 95.38 73 MET A O 1
ATOM 564 N N . GLY A 1 74 ? 6.344 1.230 -1.140 1.00 96.25 74 GLY A N 1
ATOM 565 C CA . GLY A 1 74 ? 4.959 1.702 -1.069 1.00 96.25 74 GLY A CA 1
ATOM 566 C C . GLY A 1 74 ? 4.011 0.651 -0.483 1.00 96.25 74 GLY A C 1
ATOM 567 O O . GLY A 1 74 ? 3.202 0.962 0.393 1.00 96.25 74 GLY A O 1
ATOM 568 N N . MET A 1 75 ? 4.162 -0.610 -0.897 1.00 95.75 75 MET A N 1
ATOM 569 C CA . MET A 1 75 ? 3.318 -1.706 -0.418 1.00 95.75 75 MET A CA 1
ATOM 570 C C . MET A 1 75 ? 3.580 -2.075 1.050 1.00 95.75 75 MET A C 1
ATOM 572 O O . MET A 1 75 ? 2.637 -2.463 1.737 1.00 95.75 75 MET A O 1
ATOM 576 N N . ILE A 1 76 ? 4.808 -1.919 1.569 1.00 96.06 76 ILE A N 1
ATOM 577 C CA . ILE A 1 76 ? 5.096 -2.083 3.010 1.00 96.06 76 ILE A CA 1
ATOM 578 C C . ILE A 1 76 ? 4.287 -1.070 3.821 1.00 96.06 76 ILE A C 1
ATOM 580 O O . ILE A 1 76 ? 3.609 -1.444 4.781 1.00 96.06 76 ILE A O 1
ATOM 584 N N . ALA A 1 77 ? 4.330 0.206 3.423 1.00 95.94 77 ALA A N 1
ATOM 585 C CA .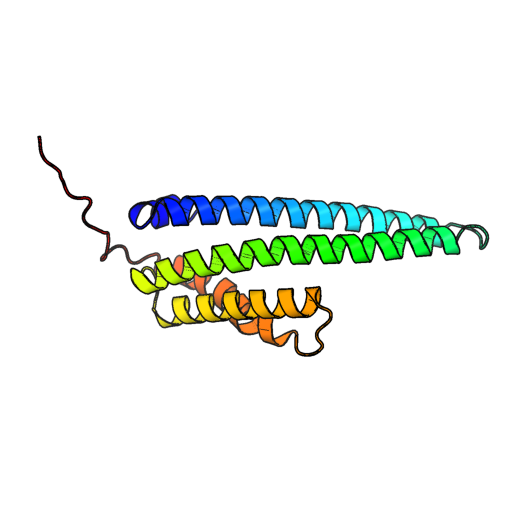 ALA A 1 77 ? 3.565 1.252 4.091 1.00 95.94 77 ALA A CA 1
ATOM 586 C C . ALA A 1 77 ? 2.060 0.943 4.033 1.00 95.94 77 ALA A C 1
ATOM 588 O O . ALA A 1 77 ? 1.397 0.927 5.073 1.00 95.94 77 ALA A O 1
ATOM 589 N N . LEU A 1 78 ? 1.537 0.607 2.847 1.00 95.50 78 LEU A N 1
ATOM 590 C CA . LEU A 1 78 ? 0.141 0.204 2.679 1.00 95.50 78 LEU A CA 1
ATOM 591 C C . LEU A 1 78 ? -0.238 -0.943 3.625 1.00 95.50 78 LEU A C 1
ATOM 593 O O . LEU A 1 78 ? -1.263 -0.867 4.301 1.00 95.50 78 LEU A O 1
ATOM 597 N N . ALA A 1 79 ? 0.584 -1.989 3.700 1.00 96.38 79 ALA A N 1
ATOM 598 C CA . ALA A 1 79 ? 0.296 -3.172 4.497 1.00 96.38 79 ALA A CA 1
ATOM 599 C C . ALA A 1 79 ? 0.250 -2.868 6.001 1.00 96.38 79 ALA A C 1
ATOM 601 O O . ALA A 1 79 ? -0.698 -3.252 6.686 1.00 96.38 79 ALA A O 1
ATOM 602 N N . ILE A 1 80 ? 1.233 -2.126 6.520 1.00 96.56 80 ILE A N 1
ATOM 603 C CA . ILE A 1 80 ? 1.308 -1.783 7.947 1.00 96.56 80 ILE A CA 1
ATOM 604 C C . ILE A 1 80 ? 0.103 -0.930 8.357 1.00 96.56 80 ILE A C 1
ATOM 606 O O . ILE A 1 80 ? -0.612 -1.257 9.309 1.00 96.56 80 ILE A O 1
ATOM 610 N N . PHE A 1 81 ? -0.160 0.155 7.628 1.00 95.19 81 PHE A N 1
ATOM 611 C CA . PHE A 1 81 ? -1.243 1.071 7.978 1.00 95.19 81 PHE A CA 1
ATOM 612 C C . PHE A 1 81 ? -2.632 0.503 7.634 1.00 95.19 81 PHE A C 1
ATOM 614 O O . PHE A 1 81 ? -3.606 0.798 8.332 1.00 95.19 81 PHE A O 1
ATOM 621 N N . GLY A 1 82 ? -2.726 -0.375 6.632 1.00 94.31 82 GLY A N 1
ATOM 622 C CA . GLY A 1 82 ? -3.921 -1.159 6.310 1.00 94.31 82 GLY A CA 1
ATOM 623 C C . GLY A 1 82 ? -4.277 -2.182 7.393 1.00 94.31 82 GLY A C 1
ATOM 624 O O . GLY A 1 82 ? -5.454 -2.322 7.742 1.00 94.31 82 GLY A O 1
ATOM 625 N N . CYS A 1 83 ? -3.279 -2.827 8.007 1.00 96.06 83 CYS A N 1
ATOM 626 C CA . CYS A 1 83 ? -3.469 -3.671 9.190 1.00 96.06 83 CYS A CA 1
ATOM 627 C C . CYS A 1 83 ? -4.032 -2.865 10.369 1.00 96.06 83 CYS A C 1
ATOM 629 O O . CYS A 1 83 ? -5.037 -3.263 10.958 1.00 96.06 83 CYS A O 1
ATOM 631 N N . LEU A 1 84 ? -3.442 -1.706 10.686 1.00 94.69 84 LEU A N 1
ATOM 632 C CA . LEU A 1 84 ? -3.919 -0.837 11.774 1.00 94.69 84 LEU A CA 1
ATOM 633 C C . LEU A 1 84 ? -5.370 -0.376 11.562 1.00 94.69 84 LEU A C 1
ATOM 635 O O . LEU A 1 84 ? -6.171 -0.363 12.506 1.00 94.69 84 LEU A O 1
ATOM 639 N N . LEU A 1 85 ? -5.728 -0.047 10.317 1.00 93.88 85 LEU A N 1
ATOM 640 C CA . LEU A 1 85 ? -7.104 0.267 9.947 1.00 93.88 85 LEU A CA 1
ATOM 641 C C . LEU A 1 85 ? -8.026 -0.932 10.207 1.00 93.88 85 LEU A C 1
ATOM 643 O O . LEU A 1 85 ? -9.038 -0.781 10.890 1.00 93.88 85 LEU A O 1
ATOM 647 N N . ASN A 1 86 ? -7.678 -2.122 9.714 1.00 94.44 86 ASN A N 1
ATOM 648 C CA . ASN A 1 86 ? -8.528 -3.308 9.845 1.00 94.44 86 ASN A CA 1
ATOM 649 C C . ASN A 1 86 ? -8.685 -3.788 11.288 1.00 94.44 86 ASN A C 1
ATOM 651 O O . ASN A 1 86 ? -9.781 -4.189 11.672 1.00 94.44 86 ASN A O 1
ATOM 655 N N . ILE A 1 87 ? -7.646 -3.666 12.118 1.00 94.38 87 ILE A N 1
ATOM 656 C CA . ILE A 1 87 ? -7.746 -3.909 13.565 1.00 94.38 87 ILE A CA 1
ATOM 657 C C . ILE A 1 87 ? -8.800 -2.980 14.182 1.00 94.38 87 ILE A C 1
ATOM 659 O O . ILE A 1 87 ? -9.627 -3.422 14.980 1.00 94.38 87 ILE A O 1
ATOM 663 N N . THR A 1 88 ? -8.812 -1.705 13.788 1.00 92.62 88 THR A N 1
ATOM 664 C CA . THR A 1 88 ? -9.794 -0.726 14.276 1.00 92.62 88 THR A CA 1
ATOM 665 C C . THR A 1 88 ? -11.205 -1.064 13.792 1.00 92.62 88 THR A C 1
ATOM 667 O O . THR A 1 88 ? -12.132 -1.112 14.601 1.00 92.62 88 THR A O 1
ATOM 670 N N . LEU A 1 89 ? -11.367 -1.389 12.504 1.00 92.56 89 LEU A N 1
ATOM 671 C CA . LEU A 1 89 ? -12.645 -1.832 11.936 1.00 92.56 89 LEU A CA 1
ATOM 672 C C . LEU A 1 89 ? -13.189 -3.079 12.652 1.00 92.56 89 LEU A C 1
ATOM 674 O O . LEU A 1 89 ? -14.379 -3.150 12.955 1.00 92.56 89 LEU A O 1
ATOM 678 N N . PHE A 1 90 ? -12.314 -4.039 12.963 1.00 92.94 90 PHE A N 1
ATOM 679 C CA . PHE A 1 90 ? -12.666 -5.279 13.648 1.00 92.94 90 PHE A CA 1
ATOM 680 C C . PHE A 1 90 ? -13.052 -5.043 15.114 1.00 92.94 90 PHE A C 1
ATOM 682 O O . PHE A 1 90 ? -14.071 -5.561 15.583 1.00 92.94 90 PHE A O 1
ATOM 689 N N . LYS A 1 91 ? -12.256 -4.244 15.839 1.00 91.31 91 LYS A N 1
ATOM 690 C CA . LYS A 1 91 ? -12.450 -3.954 17.267 1.00 91.31 91 LYS A CA 1
ATOM 691 C C . LYS A 1 91 ? -13.764 -3.222 17.525 1.00 91.31 91 LYS A C 1
ATOM 693 O O . LYS A 1 91 ? -14.514 -3.624 18.410 1.00 91.31 91 LYS A O 1
ATOM 698 N N . TYR A 1 92 ? -14.048 -2.188 16.736 1.00 90.25 92 TYR A N 1
ATOM 699 C CA . TYR A 1 92 ? -15.234 -1.344 16.907 1.00 90.25 92 TYR A CA 1
ATOM 700 C C . TYR A 1 92 ? -16.426 -1.785 16.052 1.00 90.25 92 TYR A C 1
ATOM 702 O O . TYR A 1 92 ? -17.440 -1.102 16.031 1.00 90.25 92 TYR A O 1
ATOM 710 N N . ARG A 1 93 ? -16.318 -2.935 15.365 1.00 90.06 93 ARG A N 1
ATOM 711 C CA . ARG A 1 93 ? -17.358 -3.511 14.492 1.00 90.06 93 ARG A CA 1
ATOM 712 C C . ARG A 1 93 ? -17.938 -2.511 13.484 1.00 90.06 93 ARG A C 1
ATOM 714 O O . ARG A 1 93 ? -19.104 -2.607 13.127 1.00 90.06 93 ARG A O 1
ATOM 721 N N . LEU A 1 94 ? -17.096 -1.601 12.991 1.00 89.25 94 LEU A N 1
ATOM 722 C CA . LEU A 1 94 ? -17.479 -0.557 12.032 1.00 89.25 94 LEU A CA 1
ATOM 723 C C . LEU A 1 94 ? -18.008 -1.141 10.716 1.00 89.25 94 LEU A C 1
ATOM 725 O O . LEU A 1 94 ? -18.788 -0.503 10.014 1.00 89.25 94 LEU A O 1
ATOM 729 N N . VAL A 1 95 ? -17.560 -2.353 10.392 1.00 92.69 95 VAL A N 1
ATOM 730 C CA . VAL A 1 95 ? -18.014 -3.192 9.280 1.00 92.69 95 VAL A CA 1
ATOM 731 C C . VAL A 1 95 ? -18.196 -4.631 9.795 1.00 92.69 95 VAL A C 1
ATOM 733 O O . VAL A 1 95 ? -17.726 -4.949 10.897 1.00 92.69 95 VAL A O 1
ATOM 736 N N . PRO A 1 96 ? -18.830 -5.548 9.036 1.00 93.12 96 PRO A N 1
ATOM 737 C CA . PRO A 1 96 ? -18.979 -6.938 9.444 1.00 93.12 96 PRO A CA 1
ATOM 738 C C . PRO A 1 96 ? -17.627 -7.555 9.808 1.00 93.12 96 PRO A C 1
ATOM 740 O O . PRO A 1 96 ? -16.652 -7.414 9.070 1.00 93.12 96 PRO A O 1
ATOM 743 N N . ARG A 1 97 ? -17.567 -8.287 10.926 1.00 91.75 97 ARG A N 1
ATOM 744 C CA . ARG A 1 97 ? -16.316 -8.891 11.429 1.00 91.75 97 ARG A CA 1
ATOM 745 C C . ARG A 1 97 ? -15.610 -9.767 10.401 1.00 91.75 97 ARG A C 1
ATOM 747 O O . ARG A 1 97 ? -14.387 -9.785 10.369 1.00 91.75 97 ARG A O 1
ATOM 754 N N . VAL A 1 98 ? -16.378 -10.458 9.560 1.00 93.81 98 VAL A N 1
ATOM 755 C CA . VAL A 1 98 ? -15.844 -11.282 8.468 1.00 93.81 98 VAL A CA 1
ATOM 756 C C . VAL A 1 98 ? -15.087 -10.419 7.457 1.00 93.81 98 VAL A C 1
ATOM 758 O O . VAL A 1 98 ? -13.992 -10.782 7.048 1.00 93.81 98 VAL A O 1
ATOM 761 N N . LEU A 1 99 ? -15.621 -9.244 7.113 1.00 94.06 99 LEU A N 1
ATOM 762 C CA . LEU A 1 99 ? -15.000 -8.319 6.168 1.00 94.06 99 LEU A CA 1
ATOM 763 C C . LEU A 1 99 ? -13.732 -7.681 6.751 1.00 94.06 99 LEU A C 1
ATOM 765 O O . LEU A 1 99 ? -12.702 -7.657 6.088 1.00 94.06 99 LEU A O 1
ATOM 769 N N . ALA A 1 100 ? -13.779 -7.230 8.007 1.00 94.62 100 ALA A N 1
ATOM 770 C CA . ALA A 1 100 ? -12.595 -6.699 8.688 1.00 94.62 100 ALA A CA 1
ATOM 771 C C . ALA A 1 100 ? -11.511 -7.775 8.904 1.00 94.62 100 ALA A C 1
ATOM 773 O O . ALA A 1 100 ? -10.322 -7.496 8.782 1.00 94.62 100 ALA A O 1
ATOM 774 N N . GLY A 1 101 ? -11.913 -9.018 9.194 1.00 95.94 101 GLY A N 1
ATOM 775 C CA . GLY A 1 101 ? -11.002 -10.159 9.299 1.00 95.94 101 GLY A CA 1
ATOM 776 C C . GLY A 1 101 ? -10.348 -10.510 7.962 1.00 95.94 101 GLY A C 1
ATOM 777 O O . GLY A 1 101 ? -9.140 -10.727 7.919 1.00 95.94 101 GLY A O 1
ATOM 778 N N . LEU A 1 102 ? -11.119 -10.492 6.867 1.00 96.88 102 LEU A N 1
ATOM 779 C CA . LEU A 1 102 ? -10.602 -10.677 5.509 1.00 96.88 102 LEU A CA 1
ATOM 780 C C . LEU A 1 102 ? -9.580 -9.593 5.147 1.00 96.88 102 LEU A C 1
ATOM 782 O O . LEU A 1 102 ? -8.522 -9.913 4.616 1.00 96.88 102 LEU A O 1
ATOM 786 N N . GLY A 1 103 ? -9.863 -8.330 5.476 1.00 95.81 103 GLY A N 1
ATOM 787 C CA . GLY A 1 103 ? -8.929 -7.230 5.242 1.00 95.81 103 GLY A CA 1
ATOM 788 C C . GLY A 1 103 ? -7.653 -7.343 6.062 1.00 95.81 103 GLY A C 1
ATOM 789 O O . GLY A 1 103 ? -6.566 -7.147 5.525 1.00 95.81 103 GLY A O 1
ATOM 790 N N . LEU A 1 104 ? -7.755 -7.727 7.339 1.00 97.00 104 LEU A N 1
ATOM 791 C CA . LEU A 1 104 ? -6.579 -7.977 8.173 1.00 97.00 104 LEU A CA 1
ATOM 792 C C . LEU A 1 104 ? -5.717 -9.107 7.597 1.00 97.00 104 LEU A C 1
ATOM 794 O O . LEU A 1 104 ? -4.510 -8.936 7.454 1.00 97.00 104 LEU A O 1
ATOM 798 N N . LEU A 1 105 ? -6.336 -10.229 7.219 1.00 97.19 105 LEU A N 1
ATOM 799 C CA . LEU A 1 105 ? -5.642 -11.335 6.562 1.00 97.19 105 LEU A CA 1
ATOM 800 C C . LEU A 1 105 ? -4.974 -10.869 5.260 1.00 97.19 105 LEU A C 1
ATOM 802 O O . LEU A 1 105 ? -3.804 -11.162 5.033 1.00 97.19 105 LEU A O 1
ATOM 806 N N . GLY A 1 106 ? -5.688 -10.091 4.445 1.00 96.75 106 GLY A N 1
ATOM 807 C CA . GLY A 1 106 ? -5.180 -9.528 3.200 1.00 96.75 106 GLY A CA 1
ATOM 808 C C . GLY A 1 106 ? -3.938 -8.662 3.381 1.00 96.75 106 GLY A C 1
ATOM 809 O O . GLY A 1 106 ? -2.945 -8.880 2.691 1.00 96.75 106 GLY A O 1
ATOM 810 N N . TYR A 1 107 ? -3.947 -7.723 4.330 1.00 96.75 107 TYR A N 1
ATOM 811 C CA . TYR A 1 107 ? -2.786 -6.861 4.571 1.00 96.75 107 TYR A CA 1
ATOM 812 C C . TYR A 1 107 ? -1.615 -7.596 5.242 1.00 96.75 107 TYR A C 1
ATOM 814 O O . TYR A 1 107 ? -0.463 -7.285 4.946 1.00 96.75 107 TYR A O 1
ATOM 822 N N . VAL A 1 108 ? -1.868 -8.614 6.073 1.00 97.00 108 VAL A N 1
ATOM 823 C CA . VAL A 1 108 ? -0.800 -9.480 6.610 1.00 97.00 108 VAL A CA 1
ATOM 824 C C . VAL A 1 108 ? -0.144 -10.291 5.492 1.00 97.00 108 VAL A C 1
ATOM 826 O O . VAL A 1 108 ? 1.082 -10.347 5.410 1.00 97.00 108 VAL A O 1
ATOM 829 N N . MET A 1 109 ? -0.939 -10.888 4.603 1.00 96.19 109 MET A N 1
ATOM 830 C CA . MET A 1 109 ? -0.416 -11.652 3.467 1.00 96.19 109 MET A CA 1
ATOM 831 C C . MET A 1 109 ? 0.319 -10.756 2.474 1.00 96.19 109 MET A C 1
ATOM 833 O O . MET A 1 109 ? 1.376 -11.146 1.981 1.00 96.19 109 MET A O 1
ATOM 837 N N . LEU A 1 110 ? -0.177 -9.537 2.246 1.00 95.75 110 LEU A N 1
ATOM 838 C CA . LEU A 1 110 ? 0.527 -8.520 1.476 1.00 95.75 110 LEU A CA 1
ATOM 839 C C . LEU A 1 110 ? 1.900 -8.216 2.088 1.00 95.75 110 LEU A C 1
ATOM 841 O O . LEU A 1 110 ? 2.896 -8.243 1.369 1.00 95.75 110 LEU A O 1
ATOM 845 N N . LEU A 1 111 ? 1.965 -7.958 3.400 1.00 95.88 111 LEU A N 1
ATOM 846 C CA . LEU A 1 111 ? 3.223 -7.655 4.084 1.00 95.88 111 LEU A CA 1
ATOM 847 C C . LEU A 1 111 ? 4.223 -8.806 3.941 1.00 95.88 111 LEU A C 1
ATOM 849 O O . LEU A 1 111 ? 5.362 -8.578 3.547 1.00 95.88 111 LEU A O 1
ATOM 853 N N . LEU A 1 112 ?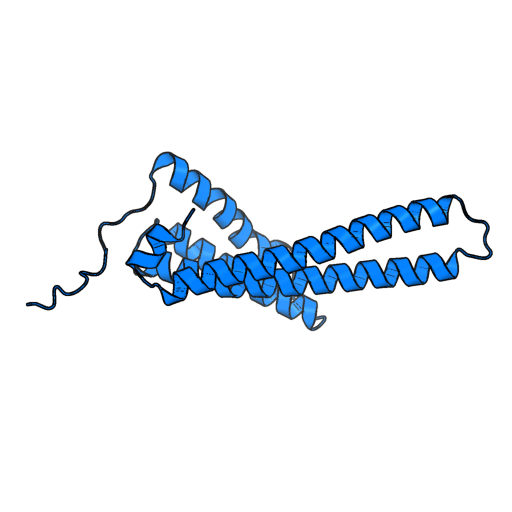 3.786 -10.039 4.210 1.00 95.12 112 LEU A N 1
ATOM 854 C CA . LEU A 1 112 ? 4.629 -11.230 4.077 1.00 95.12 112 LEU A CA 1
ATOM 855 C C . LEU A 1 112 ? 5.155 -11.392 2.655 1.00 95.12 112 LEU A C 1
ATOM 857 O O . LEU A 1 112 ? 6.345 -11.607 2.459 1.00 95.12 112 LEU A O 1
ATOM 861 N N . LYS A 1 113 ? 4.281 -11.235 1.661 1.00 94.12 113 LYS A N 1
ATOM 862 C CA . LYS A 1 113 ? 4.662 -11.331 0.258 1.00 94.12 113 LYS A CA 1
ATOM 863 C C . LYS A 1 113 ? 5.697 -10.267 -0.117 1.00 94.12 113 LYS A C 1
AT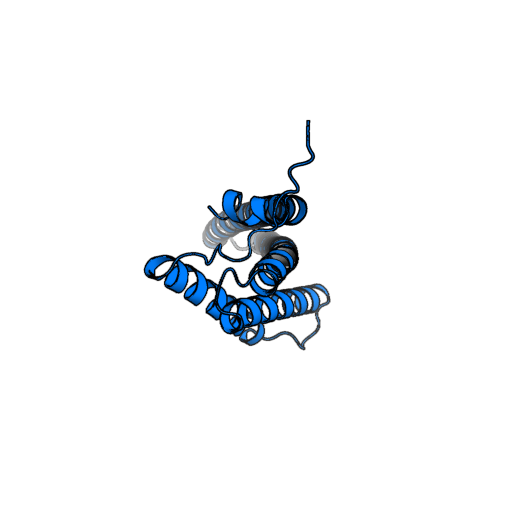OM 865 O O . LYS A 1 113 ? 6.641 -10.568 -0.832 1.00 94.12 113 LYS A O 1
ATOM 870 N N . VAL A 1 114 ? 5.542 -9.031 0.357 1.00 94.19 114 VAL A N 1
ATOM 871 C CA . VAL A 1 114 ? 6.484 -7.943 0.054 1.00 94.19 114 VAL A CA 1
ATOM 872 C C . VAL A 1 114 ? 7.831 -8.175 0.738 1.00 94.19 114 VAL A C 1
ATOM 874 O O . VAL A 1 114 ? 8.865 -7.891 0.144 1.00 94.19 114 VAL A O 1
ATOM 877 N N . LEU A 1 115 ? 7.837 -8.736 1.950 1.00 93.50 115 LEU A N 1
ATOM 878 C CA . LEU A 1 115 ? 9.069 -9.135 2.631 1.00 93.50 115 LEU A CA 1
ATOM 879 C C . LEU A 1 115 ? 9.765 -10.299 1.917 1.00 93.50 115 LEU A C 1
ATOM 881 O O . LEU A 1 115 ? 10.979 -10.264 1.761 1.00 93.50 115 LEU A O 1
ATOM 885 N N . PHE A 1 116 ? 9.019 -11.302 1.448 1.00 93.88 116 PHE A N 1
ATOM 886 C CA . PHE A 1 116 ? 9.591 -12.393 0.656 1.00 93.88 116 PHE A CA 1
ATOM 887 C C . PHE A 1 116 ? 10.219 -11.886 -0.639 1.00 93.88 116 PHE A C 1
ATOM 889 O O . PHE A 1 116 ? 11.365 -12.221 -0.910 1.00 93.88 116 PHE A O 1
ATOM 896 N N . ASP A 1 117 ? 9.524 -11.015 -1.369 1.00 92.19 117 ASP A N 1
ATOM 897 C CA . ASP A 1 117 ? 10.060 -10.352 -2.561 1.00 92.19 117 ASP A CA 1
ATOM 898 C C . ASP A 1 117 ? 11.317 -9.516 -2.242 1.00 92.19 117 ASP A C 1
ATOM 900 O O . ASP A 1 117 ? 12.267 -9.499 -3.019 1.00 92.19 117 ASP A O 1
ATOM 904 N N . PHE A 1 118 ? 11.352 -8.836 -1.091 1.00 90.81 118 PHE A N 1
ATOM 905 C CA . PHE A 1 118 ? 12.491 -8.009 -0.683 1.00 90.81 118 PHE A CA 1
ATOM 906 C C . PHE A 1 118 ? 13.739 -8.832 -0.323 1.00 90.81 118 PHE A C 1
ATOM 908 O O . PHE A 1 118 ? 14.857 -8.396 -0.585 1.00 90.81 118 PHE A O 1
ATOM 915 N N . PHE A 1 119 ? 13.553 -10.013 0.273 1.00 91.06 119 PHE A N 1
ATOM 916 C CA . PHE A 1 119 ? 14.633 -10.927 0.666 1.00 91.06 119 PHE A CA 1
ATOM 917 C C . PHE A 1 119 ? 14.910 -12.036 -0.362 1.00 91.06 119 PHE A C 1
ATOM 919 O O . PHE A 1 119 ? 15.656 -12.962 -0.053 1.00 91.06 119 PHE A O 1
ATOM 926 N N . ASP A 1 120 ? 14.315 -11.954 -1.555 1.00 88.94 120 ASP A N 1
ATOM 927 C CA . ASP A 1 120 ? 14.452 -12.946 -2.632 1.00 88.94 120 ASP A CA 1
ATOM 928 C C . ASP A 1 120 ? 14.077 -14.383 -2.199 1.00 88.94 120 ASP A C 1
ATOM 930 O O . ASP A 1 120 ? 14.705 -15.381 -2.553 1.00 88.94 120 ASP A O 1
ATOM 934 N N . VAL A 1 121 ? 13.027 -14.502 -1.378 1.00 90.31 121 VAL A N 1
ATOM 935 C CA . VAL A 1 121 ? 12.513 -15.782 -0.875 1.00 90.31 121 VAL A CA 1
ATOM 936 C C . VAL A 1 121 ? 11.429 -16.312 -1.816 1.00 90.31 121 VAL A C 1
ATOM 938 O O . VAL A 1 121 ? 10.359 -15.722 -1.955 1.00 90.31 121 VAL A O 1
ATOM 941 N N . SER A 1 122 ? 11.640 -17.501 -2.385 1.00 82.19 122 SER A N 1
ATOM 942 C CA . SER A 1 122 ? 10.749 -18.132 -3.380 1.00 82.19 122 SER A CA 1
ATOM 943 C C . SER A 1 122 ? 9.392 -18.637 -2.852 1.00 82.19 122 SER A C 1
ATOM 945 O O . SER A 1 122 ? 8.656 -19.314 -3.568 1.00 82.19 122 SER A O 1
ATOM 947 N N . MET A 1 123 ? 9.028 -18.312 -1.609 1.00 75.75 123 MET A N 1
ATOM 948 C CA . MET A 1 123 ? 7.758 -18.719 -0.992 1.00 75.75 123 MET A CA 1
ATOM 949 C C . MET A 1 123 ? 6.590 -17.758 -1.275 1.00 75.75 123 MET A C 1
ATOM 951 O O . MET A 1 123 ? 5.451 -18.051 -0.905 1.00 75.75 123 MET A O 1
ATOM 955 N N . GLY A 1 124 ? 6.844 -16.621 -1.932 1.00 74.25 124 GLY A N 1
ATOM 956 C CA . GLY A 1 124 ? 5.829 -15.629 -2.290 1.00 74.25 124 GLY A CA 1
ATOM 957 C C . GLY A 1 124 ? 5.134 -15.937 -3.618 1.00 74.25 124 GLY A C 1
ATOM 958 O O . GLY A 1 124 ? 5.774 -15.995 -4.662 1.00 74.25 124 GLY A O 1
ATOM 959 N N . GLY A 1 125 ? 3.806 -16.099 -3.606 1.00 82.62 125 GLY A N 1
ATOM 960 C CA . GLY A 1 125 ? 3.004 -16.278 -4.822 1.00 82.62 125 GLY A CA 1
ATOM 961 C C . GLY A 1 125 ? 1.928 -15.206 -4.990 1.00 82.62 125 GLY A C 1
ATOM 962 O O . GLY A 1 125 ? 1.470 -14.602 -4.020 1.00 82.62 125 GLY A O 1
ATOM 963 N N . ALA A 1 126 ? 1.467 -14.998 -6.228 1.00 85.06 126 ALA A N 1
ATOM 964 C CA . ALA A 1 126 ? 0.425 -14.011 -6.545 1.00 85.06 126 ALA A CA 1
ATOM 965 C C . ALA A 1 126 ? -0.894 -14.243 -5.776 1.00 85.06 126 ALA A C 1
ATOM 967 O O . ALA A 1 126 ? -1.652 -13.308 -5.528 1.00 85.06 126 ALA A O 1
ATOM 968 N N . TRP A 1 127 ? -1.144 -15.478 -5.337 1.00 90.50 127 TRP A N 1
ATOM 969 C CA . TRP A 1 127 ? -2.299 -15.841 -4.520 1.00 90.50 127 TRP A CA 1
ATOM 970 C C . TRP A 1 127 ? -2.353 -15.105 -3.169 1.00 90.50 127 TRP A C 1
ATOM 972 O O . TRP A 1 127 ? -3.439 -14.911 -2.629 1.00 90.50 127 TRP A O 1
ATOM 982 N N . MET A 1 128 ? -1.218 -14.623 -2.645 1.00 92.69 128 MET A N 1
ATOM 983 C CA . MET A 1 128 ? -1.162 -13.862 -1.388 1.00 92.69 128 MET A CA 1
ATOM 984 C C . MET A 1 128 ? -1.846 -12.490 -1.492 1.00 92.69 128 MET A C 1
ATOM 986 O O . MET A 1 128 ? -2.239 -11.923 -0.476 1.00 92.69 128 MET A O 1
ATOM 990 N N . TYR A 1 129 ? -2.048 -11.974 -2.710 1.00 91.12 129 TYR A N 1
ATOM 991 C CA . TYR A 1 129 ? -2.818 -10.751 -2.943 1.00 91.12 129 TYR A CA 1
ATOM 992 C C . TYR A 1 129 ? -4.332 -10.979 -2.939 1.00 91.12 129 TYR A C 1
ATOM 994 O O . TYR A 1 129 ? -5.079 -10.017 -2.780 1.00 91.12 129 TYR A O 1
ATOM 1002 N N . ILE A 1 130 ? -4.803 -12.221 -3.110 1.00 94.00 130 ILE A N 1
ATOM 1003 C CA . ILE A 1 130 ? -6.231 -12.521 -3.303 1.00 94.00 130 ILE A CA 1
ATOM 1004 C C . ILE A 1 130 ? -7.082 -12.015 -2.130 1.00 94.00 130 ILE A C 1
ATOM 1006 O O . ILE A 1 130 ? -8.070 -11.327 -2.389 1.00 94.00 130 ILE A O 1
ATOM 1010 N N . PRO A 1 131 ? -6.733 -12.269 -0.851 1.00 94.25 131 PRO A N 1
ATOM 1011 C CA . PRO A 1 131 ? -7.586 -11.833 0.255 1.00 94.25 131 PRO A CA 1
ATOM 1012 C C . PRO A 1 131 ? -7.625 -10.309 0.394 1.00 94.25 131 PRO A C 1
ATOM 1014 O O . PRO A 1 131 ? -8.681 -9.747 0.680 1.00 94.25 131 PRO A O 1
ATOM 1017 N N . GLY A 1 132 ? -6.499 -9.638 0.123 1.00 93.19 132 GLY A N 1
ATOM 1018 C CA . GLY A 1 132 ? -6.421 -8.177 0.092 1.00 93.19 132 GLY A CA 1
ATOM 1019 C C . GLY A 1 132 ? -7.260 -7.582 -1.036 1.00 93.19 132 GLY A C 1
ATOM 1020 O O . GLY A 1 132 ? -8.098 -6.725 -0.781 1.00 93.19 132 GLY A O 1
ATOM 1021 N N . GLY A 1 133 ? -7.115 -8.096 -2.260 1.00 92.62 133 GLY A N 1
ATOM 1022 C CA . GLY A 1 133 ? -7.899 -7.645 -3.412 1.00 92.62 133 GLY A CA 1
ATOM 1023 C C . GLY A 1 133 ? -9.400 -7.875 -3.230 1.00 92.62 133 GLY A C 1
ATOM 1024 O O . GLY A 1 133 ? -10.208 -7.007 -3.553 1.00 92.62 133 GLY A O 1
ATOM 1025 N N . LEU A 1 134 ? -9.789 -9.007 -2.636 1.00 95.38 134 LEU A N 1
ATOM 1026 C CA . LEU A 1 134 ? -11.187 -9.276 -2.319 1.00 95.38 134 LEU A CA 1
ATOM 1027 C C . LEU A 1 134 ? -11.719 -8.300 -1.261 1.00 95.38 134 LEU A C 1
ATOM 1029 O O . LEU A 1 134 ? -12.815 -7.769 -1.419 1.00 95.38 134 LEU A O 1
ATOM 1033 N N . PHE A 1 135 ? -10.945 -8.014 -0.211 1.00 95.31 135 PHE A N 1
ATOM 1034 C CA . PHE A 1 135 ? -11.306 -6.997 0.776 1.00 95.31 135 PHE A CA 1
ATOM 1035 C C . PHE A 1 135 ? -11.471 -5.608 0.147 1.00 95.31 135 PHE A C 1
ATOM 1037 O O . PHE A 1 135 ? -12.464 -4.933 0.418 1.00 95.31 135 PHE A O 1
ATOM 1044 N N . GLU A 1 136 ? -10.538 -5.194 -0.710 1.00 93.00 136 GLU A N 1
ATOM 1045 C CA . GLU A 1 136 ? -10.572 -3.881 -1.358 1.00 93.00 136 GLU A CA 1
ATOM 1046 C C . GLU A 1 136 ? -11.737 -3.724 -2.343 1.00 93.00 136 GLU A C 1
ATOM 1048 O O . GLU A 1 136 ? -12.180 -2.602 -2.569 1.00 93.00 136 GLU A O 1
ATOM 1053 N N . LEU A 1 137 ? -12.296 -4.820 -2.865 1.00 94.81 137 LEU A N 1
ATOM 1054 C CA . LEU A 1 137 ? -13.532 -4.806 -3.655 1.00 94.81 137 LEU A CA 1
ATOM 1055 C C . LEU A 1 137 ? -14.791 -4.833 -2.779 1.00 94.81 137 LEU A C 1
ATOM 1057 O O . LEU A 1 137 ? -15.741 -4.081 -3.010 1.00 94.81 137 LEU A O 1
ATOM 1061 N N . LEU A 1 138 ? -14.809 -5.692 -1.759 1.00 94.69 138 LEU A N 1
ATOM 1062 C CA . LEU A 1 138 ? -15.980 -5.887 -0.907 1.00 94.69 138 LEU A CA 1
ATOM 1063 C C . LEU A 1 138 ? -16.233 -4.701 0.030 1.00 94.69 138 LEU A C 1
ATOM 1065 O O 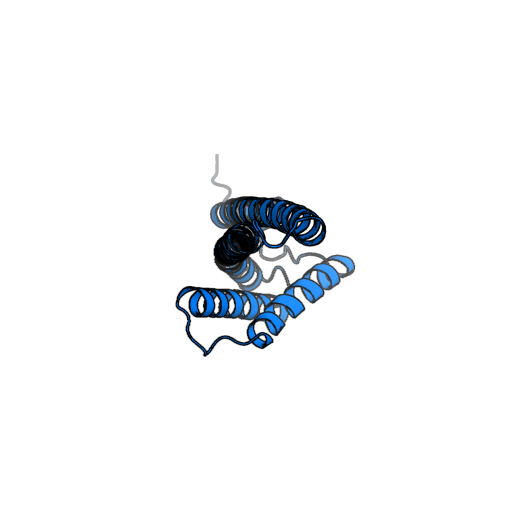. LEU A 1 138 ? -17.391 -4.392 0.306 1.00 94.69 138 LEU A O 1
ATOM 1069 N N . LEU A 1 139 ? -15.186 -4.028 0.520 1.00 93.56 139 LEU A N 1
ATOM 1070 C CA . LEU A 1 139 ? -15.328 -2.897 1.438 1.00 93.56 139 LEU A CA 1
ATOM 1071 C C . LEU A 1 139 ? -16.059 -1.706 0.796 1.00 93.56 139 LEU A C 1
ATOM 1073 O O . LEU A 1 139 ? -17.063 -1.279 1.370 1.00 93.56 139 LEU A O 1
ATOM 1077 N N . PRO A 1 140 ? -15.646 -1.169 -0.369 1.00 92.19 140 PRO A N 1
ATOM 1078 C CA . PRO A 1 140 ? -16.382 -0.098 -1.034 1.00 92.19 140 PRO A CA 1
ATOM 1079 C C . PRO A 1 140 ? -17.805 -0.514 -1.396 1.00 92.19 140 PRO A C 1
ATOM 1081 O O . PRO A 1 140 ? -18.732 0.255 -1.161 1.00 92.19 140 PRO A O 1
ATOM 1084 N N . PHE A 1 141 ? -17.992 -1.739 -1.901 1.00 93.38 141 PHE A N 1
ATOM 1085 C CA . PHE A 1 141 ? -19.320 -2.254 -2.229 1.00 93.38 141 PHE A CA 1
ATOM 1086 C C . PHE A 1 141 ? -20.230 -2.245 -0.996 1.00 93.38 141 PHE A C 1
ATOM 1088 O O . PHE A 1 141 ? -21.329 -1.701 -1.029 1.00 93.38 141 PHE A O 1
ATOM 1095 N N . TRP A 1 142 ? -19.743 -2.755 0.135 1.00 93.19 142 TRP A N 1
ATOM 1096 C CA . TRP A 1 142 ? -20.480 -2.722 1.394 1.00 93.19 142 TRP A CA 1
ATOM 1097 C C . TRP A 1 142 ? -20.787 -1.290 1.859 1.00 93.19 142 TRP A C 1
ATOM 1099 O O . TRP A 1 142 ? -21.903 -1.010 2.301 1.00 93.19 142 TRP A O 1
ATOM 1109 N N . LEU A 1 143 ? -19.827 -0.371 1.726 1.00 91.12 143 LEU A N 1
ATOM 1110 C CA . LEU A 1 143 ? -19.991 1.028 2.125 1.00 91.12 143 LEU A CA 1
ATOM 1111 C C . LEU A 1 143 ? -21.012 1.787 1.275 1.00 91.12 143 LEU A C 1
ATOM 1113 O O . LEU A 1 143 ? -21.679 2.664 1.814 1.00 91.12 143 LEU A O 1
ATOM 1117 N N . ILE A 1 144 ? -21.162 1.441 -0.006 1.00 92.56 144 ILE A N 1
ATOM 1118 C CA . ILE A 1 144 ? -22.172 2.034 -0.893 1.00 92.56 144 ILE A CA 1
ATOM 1119 C C . ILE A 1 144 ? -23.591 1.675 -0.431 1.00 92.56 144 ILE A C 1
ATOM 1121 O O . ILE A 1 144 ? -24.473 2.528 -0.468 1.00 92.56 144 ILE A O 1
ATOM 1125 N N . PHE A 1 145 ? -23.819 0.436 0.021 1.00 92.56 145 PHE A N 1
ATOM 1126 C CA . PHE A 1 145 ? -25.168 -0.036 0.365 1.00 92.56 145 PHE A CA 1
ATOM 1127 C C . PHE A 1 145 ? -25.541 0.110 1.842 1.00 92.56 145 PHE A C 1
ATOM 1129 O O . PHE A 1 145 ? -26.710 0.341 2.143 1.00 92.56 145 PHE A O 1
ATOM 1136 N N . ARG A 1 146 ? -24.593 -0.068 2.772 1.00 89.44 146 ARG A N 1
ATOM 1137 C CA . ARG A 1 146 ? -24.869 -0.016 4.221 1.00 89.44 146 ARG A CA 1
ATOM 1138 C C . ARG A 1 146 ? -24.224 1.159 4.944 1.00 89.44 146 ARG A C 1
ATOM 1140 O O . ARG A 1 146 ? -24.846 1.699 5.851 1.00 89.44 146 ARG A O 1
ATOM 1147 N N . GLY A 1 147 ? -23.000 1.535 4.577 1.00 89.44 147 GLY A N 1
ATOM 1148 C CA . GLY A 1 147 ? -22.208 2.495 5.355 1.00 89.44 147 GLY A CA 1
ATOM 1149 C C . GLY A 1 147 ? -21.800 1.964 6.739 1.00 89.44 147 GLY A C 1
ATOM 1150 O O . GLY A 1 147 ? -22.191 0.871 7.129 1.00 89.44 147 GLY A O 1
ATOM 1151 N N . PHE A 1 148 ? -20.980 2.719 7.476 1.00 88.44 148 PHE A N 1
ATOM 1152 C CA . PHE A 1 148 ? -20.375 2.274 8.741 1.00 88.44 148 PHE A CA 1
ATOM 1153 C C . PHE A 1 148 ? -21.371 2.139 9.901 1.00 88.44 148 PHE A C 1
ATOM 1155 O O . PHE A 1 148 ? -22.243 2.987 10.077 1.00 88.44 148 PHE A O 1
ATOM 1162 N N . ASP A 1 149 ? -21.159 1.134 10.754 1.00 87.19 149 ASP A N 1
ATOM 1163 C CA . ASP A 1 149 ? -21.862 1.011 12.034 1.00 87.19 149 ASP A CA 1
ATOM 1164 C C . ASP A 1 149 ? -21.136 1.826 13.115 1.00 87.19 149 ASP A C 1
ATOM 1166 O O . ASP A 1 149 ? -20.024 1.492 13.525 1.00 87.19 149 ASP A O 1
ATOM 1170 N N . LEU A 1 150 ? -21.757 2.920 13.561 1.00 84.94 150 LEU A N 1
ATOM 1171 C CA . LEU A 1 150 ? -21.189 3.843 14.549 1.00 84.94 150 LEU A CA 1
ATOM 1172 C C . LEU A 1 150 ? -21.669 3.569 15.985 1.00 84.94 150 LEU A C 1
ATOM 1174 O O . LEU A 1 150 ? -21.350 4.330 16.894 1.00 84.94 150 LEU A O 1
ATOM 1178 N N . SER A 1 151 ? -22.392 2.473 16.225 1.00 79.62 151 SER A N 1
ATOM 1179 C CA . SER A 1 151 ? -23.055 2.199 17.512 1.00 79.62 151 SER A CA 1
ATOM 1180 C C . SER A 1 151 ? -22.096 1.999 18.697 1.00 79.62 151 SER A C 1
ATOM 1182 O O . SER A 1 151 ? -22.505 2.110 19.849 1.00 79.62 151 SER A O 1
ATOM 1184 N N . LEU A 1 152 ? -20.822 1.684 18.432 1.00 77.19 152 LEU A N 1
ATOM 1185 C CA . LEU A 1 152 ? -19.786 1.413 19.442 1.00 77.19 152 LEU A CA 1
ATOM 1186 C C . LEU A 1 152 ? -18.794 2.573 19.617 1.00 77.19 152 LEU A C 1
ATOM 1188 O O . LEU A 1 152 ? -17.628 2.348 19.952 1.00 77.19 152 LEU A O 1
ATOM 1192 N N . GLU A 1 153 ? -19.226 3.806 19.345 1.00 74.94 153 GLU A N 1
ATOM 1193 C CA . GLU A 1 153 ? -18.404 5.000 19.557 1.00 74.94 153 GLU A CA 1
ATOM 1194 C C . GLU A 1 153 ? -17.929 5.063 21.026 1.00 74.94 153 GLU A C 1
ATOM 1196 O O . GLU A 1 153 ? -18.747 4.943 21.944 1.00 74.94 153 GLU A O 1
ATOM 1201 N N . PRO A 1 154 ? -16.612 5.189 21.289 1.00 69.88 154 PRO A N 1
ATOM 1202 C CA . PRO A 1 154 ? -16.117 5.349 22.646 1.00 69.88 154 PRO A CA 1
ATOM 1203 C C . PRO A 1 154 ? -16.748 6.608 23.228 1.00 69.88 154 PRO A C 1
ATOM 1205 O O . PRO A 1 154 ? -16.628 7.678 22.633 1.00 69.88 154 PRO A O 1
ATOM 1208 N N . GLN A 1 155 ? -17.407 6.501 24.384 1.00 59.72 155 GLN A N 1
ATOM 1209 C CA . GLN A 1 155 ? -17.853 7.692 25.095 1.00 59.72 155 GLN A CA 1
ATOM 1210 C C . GLN A 1 155 ? -16.609 8.504 25.447 1.00 59.72 155 GLN A C 1
ATOM 1212 O O . GLN A 1 155 ? -15.821 8.118 26.313 1.00 59.72 155 GLN A O 1
ATOM 1217 N N . VAL A 1 156 ? -16.400 9.608 24.729 1.00 59.12 156 VAL A N 1
ATOM 1218 C CA . VAL A 1 156 ? -15.439 10.628 25.130 1.00 59.12 156 VAL A CA 1
ATOM 1219 C C . VAL A 1 156 ? -15.946 11.114 26.474 1.00 59.12 156 VAL A C 1
ATOM 1221 O O . VAL A 1 156 ? -17.005 11.735 26.543 1.00 59.12 156 VAL A O 1
ATOM 1224 N N . GLY A 1 157 ? -15.248 10.733 27.544 1.00 51.25 157 GLY A N 1
ATOM 1225 C CA . GLY A 1 157 ? -15.614 11.124 28.892 1.00 51.25 157 GLY A CA 1
ATOM 1226 C C . GLY A 1 157 ? -15.818 12.629 28.919 1.00 51.25 157 GLY A C 1
ATOM 1227 O O . GLY A 1 157 ? -14.878 13.395 28.708 1.00 51.25 157 GLY A O 1
ATOM 1228 N N . THR A 1 158 ? -17.052 13.052 29.165 1.00 49.03 158 THR A N 1
ATOM 1229 C CA . THR A 1 158 ? -17.354 14.404 29.607 1.00 49.03 158 THR A CA 1
ATOM 1230 C C . THR A 1 158 ? -16.761 14.558 31.005 1.00 49.03 158 THR A C 1
ATOM 1232 O O . THR A 1 158 ? -17.461 14.450 32.006 1.00 49.03 158 THR A O 1
ATOM 1235 N N . SER A 1 159 ? -15.448 14.760 31.085 1.00 44.16 159 SER A N 1
ATOM 1236 C CA . SER A 1 159 ? -14.856 15.532 32.172 1.00 44.16 159 SER A CA 1
ATOM 1237 C C . SER A 1 159 ? -15.190 16.980 31.802 1.00 44.16 159 SER A C 1
ATOM 1239 O O . SER A 1 159 ? -14.590 17.533 30.894 1.00 44.16 159 SER A O 1
ATOM 1241 N N . GLY A 1 160 ? -16.305 17.559 32.236 1.00 50.66 160 GLY A N 1
ATOM 1242 C CA . GLY A 1 160 ? -16.645 17.738 33.638 1.00 50.66 160 GLY A CA 1
ATOM 1243 C C . GLY A 1 160 ? -15.992 19.042 34.086 1.00 50.66 160 GLY A C 1
ATOM 1244 O O . GLY A 1 160 ? -14.869 18.976 34.555 1.00 50.66 160 GLY A O 1
ATOM 1245 N N . LYS A 1 161 ? -16.718 20.149 33.851 1.00 38.19 161 LYS A N 1
ATOM 1246 C CA . LYS A 1 161 ? -16.620 21.515 34.413 1.00 38.19 161 LYS A CA 1
ATOM 1247 C C . LYS A 1 161 ? -15.243 22.159 34.593 1.00 38.19 161 LYS A C 1
ATOM 1249 O O . LYS A 1 161 ? -14.457 21.678 35.429 1.00 38.19 161 LYS A O 1
#

Foldseek 3Di:
DCLVVLCLVPNVLSVLLVVLVVLLVVLLVLLVVLVVVLVVLVVVLVVDDPPCNVVSVVSSVVSVVSSLVSNLRSLLSCLVSQLSVLVSCCVQVQDPNVLSVLSNQQSVLSNVLSVCVVVVNPPHDPVSNVSNVVSVVVVVVCCVPPNTDCPRRPPPDPPDD

Radius of gyration: 20.88 Å; chains: 1; bounding box: 52×40×69 Å

Organism: NCBI:txid43658

=== Feature glossary ===
The record interleaves many kinds of information about one protein. Here is each kind framed as the question it answers.

Q: What known structures does this most resemble?
A: Structural nearest neighbors (via Foldseek easy-search vs the PDB). Reported per hit: target PDB id, E-value, and alignment TM-score. A TM-score above ~0.5 is the conventional threshold for 'same fold'.

Q: Where is each backbone atom in 3D?
A: The mmCIF table is the protein's shape written out atom by atom. For each backbone N, Cα, C, and carbonyl O, it records an (x, y, z) coordinate triple in Å plus the residue type, chain letter, and residue number.

Q: What are the backbone torsion angles?
A: The φ/ψ torsion pair specifies the backbone conformation at each residue. φ rotates about the N–Cα bond, ψ about the Cα–C bond. Steric clashes forbid most of the (φ, ψ) plane — the allowed regions (α-helix basin, β-sheet basin, left-handed helix) are the Ramachandran-allowed regions.

Q: Which residues are buried vs exposed?
A: Solvent-accessible surface area (SASA) is the area in Å² traced out by the centre of a 1.4 Å probe sphere (a water molecule) rolled over the protein's van der Waals surface (Shrake–Rupley / Lee–Richards construction). Buried residues have near-zero SASA; fully exposed residues can exceed 200 Å². The total SASA scales roughly with the number of surface residues.

Q: How confident is the AlphaFold model at each residue?
A: pLDDT is the predicted lDDT-Cα score: AlphaFold's confidence that the local environment of each residue (all inter-atomic distances within 15 Å) is correctly placed. It is a per-residue number between 0 and 100, with higher meaning more reliable.

Q: What does the local fold look like, residue by residue?
A: 3Di is Foldseek's structural alphabet. Each residue is assigned one of twenty discrete states based on how its Cα sits relative to its spatial (not sequential) neighbors. Aligning 3Di strings finds structural homologs roughly as well as full 3D superposition, but orders of magnitude faster.

Q: How big and how compact is the whole molecule?
A: Radius of gyration (Rg) is the root-mean-square distance of Cα atoms from their centroid — a single number for overall size and compactness. A globular domain of N residues has Rg ≈ 2.2·N^0.38 Å; an extended or disordered chain has a much larger Rg. The Cα contact count is the number of residue pairs whose Cα atoms are within 8 Å and are more than four positions apart in sequence — a standard proxy for tertiary packing density. The bounding box is the smallest axis-aligned box enclosing all Cα atoms.

Q: Which residues are in helices, strands, or loops?
A: DSSP 8-state secondary structure assigns each residue one of H (α-helix), G (3₁₀-helix), I (π-helix), E (extended β-strand), B (isolated β-bridge), T (hydrogen-bonded turn), S (bend), or '-' (coil). The assignment is computed from backbone hydrogen-bond geometry via the Kabsch–Sander algorithm.

Q: How mobile is each atom in the crystal?
A: Crystallographic B-factors measure how much each atom's electron density is smeared out, in Å². They rise in mobile loops and surface residues and fall in the buried interior. In AlphaFold models this column is repurposed to hold pLDDT instead.

Q: What if only a Cα trace is available?
A: P-SEA three-state annotation labels each residue as helix, strand, or coil based purely on the geometry of the Cα trace. It serves as a fallback when the full backbone (and thus DSSP) is unavailable.

Q: What family and function is it annotated with?
A: Database cross-references. InterPro integrates a dozen domain/family signature databases into unified entries with residue-range hits. GO terms attach function/process/location labels with evidence codes. CATH codes position the fold in a four-level structural taxonomy. Organism is the NCBI-taxonomy species name.

Q: Are the domains correctly placed relative to each other?
A: Predicted Aligned Error (PAE) is an AlphaFold confidence matrix: entry (i, j) is the expected error in the position of residue j, in ångströms, when the prediction is superimposed on the true structure at residue i. Low PAE within a block of residues means that block is internally rigid and well-predicted; high PAE between two blocks means their relative placement is uncertain even if each block individually is confident.

Q: What do the diagnostic plots show?
A: Three diagnostic plots accompany the record. The Cα contact map visualizes the tertiary structure as a 2D adjacency matrix (8 Å cutoff, sequence-local contacts suppressed). The Ramachandran plot shows the distribution of backbone (φ, ψ) torsions, with points in the α and β basins reflecting secondary structure content. The PAE plot shows AlphaFold's inter-residue confidence as a color matrix.

Q: What is the amino-acid chain?
A: Primary structure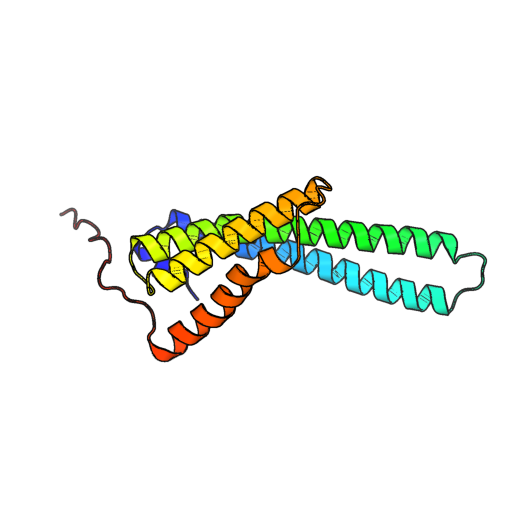: the covalent order of the twenty standard amino acids along the backbone. Two proteins with the same sequence will (almost always) fold to the same structure; two with 30% identity often share a fold but not the details.

Q: What do the rendered images show?
A: The six renders are orthographic views along the three Cartesian axes in both directions. Representation (cartoon, sticks, or surface) and color scheme (sequence-rainbow or by-chain) vary across proteins so the training set covers all the common visualization conventions.